Protein AF-A0A060BPJ6-F1 (afdb_monomer_lite)

Radius of gyration: 14.4 Å; chains: 1; bounding box: 24×25×42 Å

Foldseek 3Di:
DAFEDEDECAVPPDDPVRVVVVVVVCVVVVHDDYHYNQHDPPDGVDDPVDDPVNVVVVPD

Organism: NCBI:txid167973

Secondary structure (DSSP, 8-state):
---EEEEE-SSS---HHHHHHHHHHHHHTT--EEEEE-EETTEESS--SS-TTGGGTS--

pLDDT: mean 79.59, std 17.69, range [40.84, 97.62]

Sequence (60 aa):
MEKGLLVDIGRKYWSIAELKRLVLLLQEHKLTHLQLHLNENEGFALNFTDSPVSKKYSEN

InterPro domains:
  IPR015883 Beta-hexosaminidase, catalytic domain [PF00728] (4-52)
  IPR017853 Glycoside hydrolase superfamily [SSF51445] (4-52)

Structure (mmCIF, N/CA/C/O backbone):
data_AF-A0A060BPJ6-F1
#
_entry.id   AF-A0A060BPJ6-F1
#
loop_
_atom_site.group_PDB
_atom_site.id
_atom_site.type_symbol
_atom_site.label_atom_id
_atom_site.label_alt_id
_atom_site.label_comp_id
_atom_site.label_asym_id
_atom_site.label_entity_id
_atom_site.label_seq_id
_atom_site.pdbx_PDB_ins_code
_atom_site.Cartn_x
_atom_site.Cartn_y
_atom_site.Cartn_z
_atom_site.occupancy
_atom_site.B_iso_or_equiv
_atom_site.auth_seq_id
_atom_site.auth_comp_id
_atom_site.auth_asym_id
_atom_site.auth_atom_id
_atom_site.pdbx_PDB_model_num
ATOM 1 N N . MET A 1 1 ? -3.170 8.836 16.537 1.00 73.38 1 MET A N 1
ATOM 2 C CA . MET A 1 1 ? -1.955 8.107 16.122 1.00 73.38 1 MET A CA 1
ATOM 3 C C . MET A 1 1 ? -2.249 7.474 14.780 1.00 73.38 1 MET A C 1
ATOM 5 O O . MET A 1 1 ? -3.139 6.634 14.710 1.00 73.38 1 MET A O 1
ATOM 9 N N . GLU A 1 2 ? -1.582 7.927 13.727 1.00 82.75 2 GLU A N 1
ATOM 10 C CA . GLU A 1 2 ? -1.696 7.310 12.407 1.00 82.75 2 GLU A CA 1
ATOM 11 C C . GLU A 1 2 ? -0.944 5.978 12.432 1.00 82.75 2 GLU A C 1
ATOM 13 O O . GLU A 1 2 ? 0.208 5.916 12.859 1.00 82.75 2 GLU A O 1
ATOM 18 N N . LYS A 1 3 ? -1.623 4.892 12.055 1.00 92.81 3 LYS A N 1
ATOM 19 C CA . LYS A 1 3 ? -1.009 3.573 11.898 1.00 92.81 3 LYS A CA 1
ATOM 20 C C . LYS A 1 3 ? -1.153 3.181 10.443 1.00 92.81 3 LYS A C 1
ATOM 22 O O . LYS A 1 3 ? -2.273 3.144 9.931 1.00 92.81 3 LYS A O 1
ATOM 27 N N . GLY A 1 4 ? -0.045 2.888 9.788 1.00 94.31 4 GLY A N 1
ATOM 28 C CA . GLY A 1 4 ? -0.065 2.587 8.371 1.00 94.31 4 GLY A CA 1
ATOM 29 C C . GLY A 1 4 ? 1.084 1.710 7.930 1.00 94.31 4 GLY A C 1
ATOM 30 O O . GLY A 1 4 ? 1.951 1.344 8.721 1.00 94.31 4 GLY A O 1
ATOM 31 N N . LEU A 1 5 ? 1.046 1.381 6.647 1.00 95.06 5 LEU A N 1
ATOM 32 C CA . LEU A 1 5 ? 2.065 0.615 5.952 1.00 95.06 5 LEU A CA 1
ATOM 33 C C . LEU A 1 5 ? 2.561 1.427 4.755 1.00 95.06 5 LEU A C 1
ATOM 35 O O . LEU A 1 5 ? 1.755 2.033 4.048 1.00 95.06 5 LEU A O 1
ATOM 39 N N . LEU A 1 6 ? 3.872 1.409 4.522 1.00 94.44 6 LEU A N 1
ATOM 40 C CA . LEU A 1 6 ? 4.483 1.925 3.302 1.00 94.44 6 LEU A CA 1
ATOM 41 C C . LEU A 1 6 ? 4.795 0.761 2.362 1.00 94.44 6 LEU A C 1
ATOM 43 O O . LEU A 1 6 ? 5.388 -0.231 2.784 1.00 94.44 6 LEU A O 1
ATOM 47 N N . VAL A 1 7 ? 4.420 0.901 1.092 1.00 93.06 7 VAL A N 1
ATOM 48 C CA . VAL A 1 7 ? 4.786 -0.034 0.023 1.00 93.06 7 VAL A CA 1
ATOM 49 C C . VAL A 1 7 ? 5.595 0.695 -1.030 1.00 93.06 7 VAL A C 1
ATOM 51 O O . VAL A 1 7 ? 5.144 1.691 -1.594 1.00 93.06 7 VAL A O 1
ATOM 54 N N . ASP A 1 8 ? 6.775 0.156 -1.309 1.00 90.19 8 ASP A N 1
ATOM 55 C CA . ASP A 1 8 ? 7.617 0.573 -2.419 1.00 90.19 8 ASP A CA 1
ATOM 56 C C . ASP A 1 8 ? 7.215 -0.171 -3.695 1.00 90.19 8 ASP A C 1
ATOM 58 O O . ASP A 1 8 ? 7.482 -1.366 -3.853 1.00 90.19 8 ASP A O 1
ATOM 62 N N . ILE A 1 9 ? 6.517 0.549 -4.576 1.00 87.88 9 ILE A N 1
ATOM 63 C CA . ILE A 1 9 ? 6.121 0.075 -5.907 1.00 87.88 9 ILE A CA 1
ATOM 64 C C . ILE A 1 9 ? 7.140 0.546 -6.964 1.00 87.88 9 ILE A C 1
ATOM 66 O O . ILE A 1 9 ? 7.173 0.017 -8.073 1.00 87.88 9 ILE A O 1
ATOM 70 N N . GLY A 1 10 ? 8.011 1.502 -6.623 1.00 81.69 10 GLY A N 1
ATOM 71 C CA . GLY A 1 10 ? 9.080 1.981 -7.499 1.00 81.69 10 GLY A CA 1
ATOM 72 C C . GLY A 1 10 ? 10.146 0.917 -7.770 1.00 81.69 10 GLY A C 1
ATOM 73 O O . GLY A 1 10 ? 10.613 0.799 -8.899 1.00 81.69 10 GLY A O 1
ATOM 74 N N . ARG A 1 11 ? 10.495 0.093 -6.771 1.00 82.06 11 ARG A N 1
ATOM 75 C CA . ARG A 1 11 ? 11.517 -0.972 -6.915 1.00 82.06 11 ARG A CA 1
ATOM 76 C C . ARG A 1 11 ? 10.976 -2.330 -7.343 1.00 82.06 11 ARG A C 1
ATOM 78 O O . ARG A 1 11 ? 11.728 -3.172 -7.832 1.00 82.06 11 ARG A O 1
ATOM 85 N N . LYS A 1 12 ? 9.691 -2.594 -7.107 1.00 83.44 12 LYS A N 1
ATOM 86 C CA . LYS A 1 12 ? 9.060 -3.879 -7.417 1.00 83.44 12 LYS A CA 1
ATOM 87 C C . LYS A 1 12 ? 7.629 -3.656 -7.871 1.00 83.44 12 LYS A C 1
ATOM 89 O O . LYS A 1 12 ? 6.877 -2.948 -7.217 1.00 83.44 12 LYS A O 1
ATOM 94 N N . TYR A 1 13 ? 7.236 -4.320 -8.953 1.00 83.56 13 TYR A N 1
ATOM 95 C CA . TYR A 1 13 ? 5.856 -4.280 -9.418 1.00 83.56 13 TYR A CA 1
ATOM 96 C C . TYR A 1 13 ? 4.896 -4.903 -8.392 1.00 83.56 13 TYR A C 1
ATOM 98 O O . TYR A 1 13 ? 5.143 -5.999 -7.885 1.00 83.56 13 TYR A O 1
ATOM 106 N N . TRP A 1 14 ? 3.780 -4.213 -8.156 1.00 89.19 14 TRP A N 1
ATOM 107 C CA . TRP A 1 14 ? 2.615 -4.706 -7.425 1.00 89.19 14 TRP A CA 1
ATOM 108 C C . TRP A 1 14 ? 1.383 -4.561 -8.311 1.00 89.19 14 TRP A C 1
ATOM 110 O O . TRP A 1 14 ? 1.055 -3.468 -8.774 1.00 89.19 14 TRP A O 1
ATOM 120 N N . SER A 1 15 ? 0.663 -5.655 -8.521 1.00 90.00 15 SER A N 1
ATOM 121 C CA . SER A 1 15 ? -0.615 -5.618 -9.221 1.00 90.00 15 SER A CA 1
ATOM 122 C C . SER A 1 15 ? -1.695 -4.945 -8.372 1.00 90.00 15 SER A C 1
ATOM 124 O O . SER A 1 15 ? -1.692 -4.991 -7.139 1.00 90.00 15 SER A O 1
ATOM 126 N N . ILE A 1 16 ? -2.713 -4.395 -9.035 1.00 91.00 16 ILE A N 1
ATOM 127 C CA . ILE A 1 16 ? -3.888 -3.822 -8.360 1.00 91.00 16 ILE A CA 1
ATOM 128 C C . ILE A 1 16 ? -4.580 -4.852 -7.452 1.00 91.00 16 ILE A C 1
ATOM 130 O O . ILE A 1 16 ? -5.086 -4.500 -6.387 1.00 91.00 16 ILE A O 1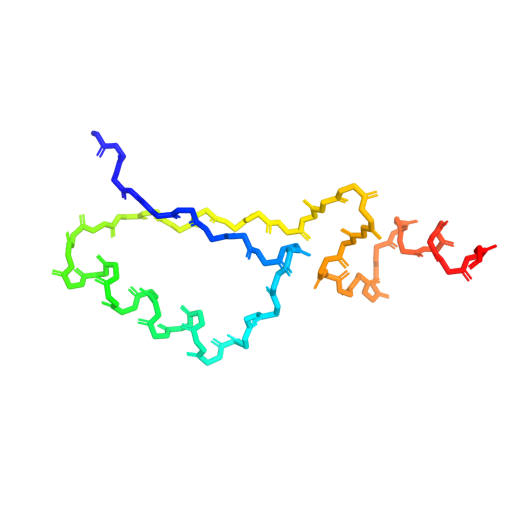
ATOM 134 N N . ALA A 1 17 ? -4.598 -6.129 -7.844 1.00 95.50 17 ALA A N 1
ATOM 135 C CA . ALA A 1 17 ? -5.178 -7.195 -7.031 1.00 95.50 17 ALA A CA 1
ATOM 136 C C . ALA A 1 17 ? -4.403 -7.412 -5.720 1.00 95.50 17 ALA A C 1
ATOM 138 O O . ALA A 1 17 ? -5.011 -7.629 -4.672 1.00 95.50 17 ALA A O 1
ATOM 139 N N . GLU A 1 18 ? -3.072 -7.326 -5.754 1.00 94.75 18 GLU A N 1
ATOM 140 C CA . GLU A 1 18 ? -2.234 -7.403 -4.553 1.00 94.75 18 GLU A CA 1
ATOM 141 C C . GLU A 1 18 ? -2.447 -6.197 -3.639 1.00 94.75 18 GLU A C 1
ATOM 143 O O . GLU A 1 18 ? -2.651 -6.383 -2.441 1.00 94.75 18 GLU A O 1
ATOM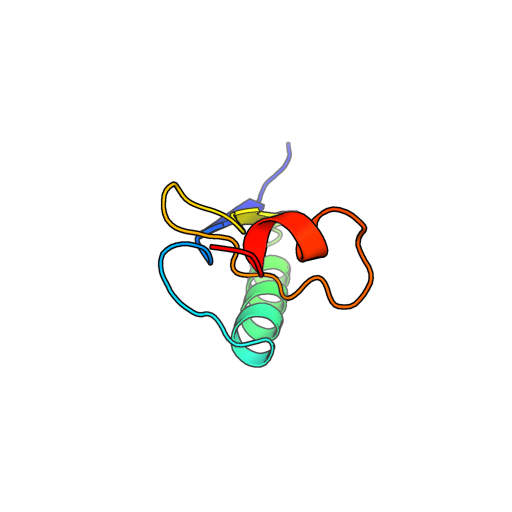 148 N N . LEU A 1 19 ? -2.517 -4.984 -4.194 1.00 94.69 19 LEU A N 1
ATOM 149 C CA . LEU A 1 19 ? -2.795 -3.775 -3.410 1.00 94.69 19 LEU A CA 1
ATOM 150 C C . LEU A 1 19 ? -4.179 -3.821 -2.748 1.00 94.69 19 LEU A C 1
ATOM 152 O O . LEU A 1 19 ? -4.315 -3.474 -1.577 1.00 94.69 19 LEU A O 1
ATOM 156 N N . LYS A 1 20 ? -5.206 -4.320 -3.448 1.00 96.19 20 LYS A N 1
ATOM 157 C CA . LYS A 1 20 ? -6.543 -4.521 -2.861 1.00 96.19 20 LYS A CA 1
ATOM 158 C C . LYS A 1 20 ? -6.518 -5.510 -1.697 1.00 96.19 20 LYS A C 1
ATOM 160 O O . LYS A 1 20 ? -7.137 -5.247 -0.670 1.00 96.19 20 LYS A O 1
ATOM 165 N N . ARG A 1 21 ? -5.789 -6.625 -1.827 1.00 96.94 21 ARG A N 1
ATOM 166 C CA . ARG A 1 21 ? -5.608 -7.586 -0.724 1.00 96.94 21 ARG A CA 1
ATOM 167 C C . ARG A 1 21 ? -4.909 -6.948 0.473 1.00 96.94 21 ARG A C 1
ATOM 169 O O . ARG A 1 21 ? -5.299 -7.199 1.607 1.00 96.94 21 ARG A O 1
ATOM 176 N N . LEU A 1 22 ? -3.931 -6.084 0.223 1.00 96.06 22 LEU A N 1
ATOM 177 C CA . LEU A 1 22 ? -3.231 -5.360 1.274 1.00 96.06 22 LEU A CA 1
ATOM 178 C C .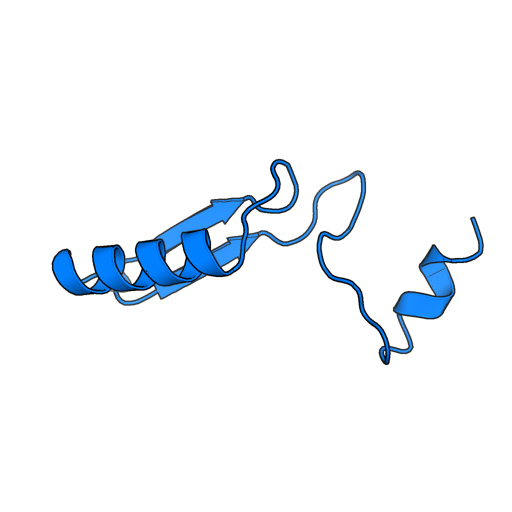 LEU A 1 22 ? -4.167 -4.420 2.046 1.00 96.06 22 LEU A C 1
ATOM 180 O O . LEU A 1 22 ? -4.138 -4.411 3.270 1.00 96.06 22 LEU A O 1
ATOM 184 N N . VAL A 1 23 ? -5.056 -3.697 1.359 1.00 96.69 23 VAL A N 1
ATOM 185 C CA . VAL A 1 23 ? -6.069 -2.845 2.012 1.00 96.69 23 VAL A CA 1
ATOM 186 C C . VAL A 1 23 ? -6.966 -3.652 2.961 1.00 96.69 23 VAL A C 1
ATOM 188 O O . VAL A 1 23 ? -7.251 -3.193 4.066 1.00 96.69 23 VAL A O 1
ATOM 191 N N . LEU A 1 24 ? -7.361 -4.871 2.575 1.00 97.62 24 LEU A N 1
ATOM 192 C CA . LEU A 1 24 ? -8.144 -5.756 3.447 1.00 97.62 24 LEU A CA 1
ATOM 193 C C . LEU A 1 24 ? -7.360 -6.165 4.705 1.00 97.62 24 LEU A C 1
ATOM 195 O O . LEU A 1 24 ? -7.917 -6.155 5.801 1.00 97.62 24 LEU A O 1
ATOM 199 N N . LEU A 1 25 ? -6.060 -6.449 4.572 1.00 96.94 25 LEU A N 1
ATOM 200 C CA . LEU A 1 25 ? -5.189 -6.748 5.716 1.00 96.94 25 LEU A CA 1
ATOM 201 C C . LEU A 1 25 ? -5.018 -5.536 6.642 1.00 96.94 25 LEU A C 1
ATOM 203 O O . LEU A 1 25 ? -5.046 -5.671 7.864 1.00 96.94 25 LEU A O 1
ATOM 207 N N . LEU A 1 26 ? -4.879 -4.330 6.084 1.00 96.69 26 LEU A N 1
ATOM 208 C CA . LEU A 1 26 ? -4.817 -3.100 6.878 1.00 96.69 26 LEU A CA 1
ATOM 209 C C . LEU A 1 26 ? -6.082 -2.943 7.735 1.00 96.69 26 LEU A C 1
ATOM 211 O O . LEU A 1 26 ? -5.974 -2.652 8.929 1.00 96.69 26 LEU A O 1
ATOM 215 N N . GLN A 1 27 ? -7.259 -3.200 7.156 1.00 96.19 27 GLN A N 1
ATOM 216 C CA . GLN A 1 27 ? -8.529 -3.180 7.881 1.00 96.19 27 GLN A CA 1
ATOM 217 C C . GLN A 1 27 ? -8.545 -4.201 9.031 1.00 96.19 27 GLN A C 1
ATOM 219 O O . GLN A 1 27 ? -8.893 -3.838 10.157 1.00 96.19 27 GLN A O 1
ATOM 224 N N . GLU A 1 28 ? -8.147 -5.451 8.772 1.00 97.56 28 GLU A N 1
ATOM 225 C CA . GLU A 1 28 ? -8.084 -6.523 9.780 1.00 97.56 28 GLU A CA 1
ATOM 226 C C . GLU A 1 28 ? -7.208 -6.132 10.982 1.00 97.56 28 GLU A C 1
ATOM 228 O O . GLU A 1 28 ? -7.573 -6.354 12.140 1.00 97.56 28 GLU A O 1
ATOM 233 N N . HIS A 1 29 ? -6.093 -5.448 10.720 1.00 96.25 29 HIS A N 1
ATOM 234 C CA . HIS A 1 29 ? -5.137 -5.017 11.739 1.00 96.25 29 HIS A CA 1
ATOM 235 C C . HIS A 1 29 ? -5.370 -3.602 12.290 1.00 96.25 29 HIS A C 1
ATOM 237 O O . HIS A 1 29 ? -4.547 -3.097 13.061 1.00 96.25 29 HIS A O 1
ATOM 243 N N . LYS A 1 30 ? -6.498 -2.959 11.959 1.00 95.50 30 LYS A N 1
ATOM 244 C CA . LYS A 1 30 ? -6.844 -1.596 12.415 1.00 95.50 30 LYS A CA 1
ATOM 245 C C . LYS A 1 30 ? -5.783 -0.551 12.028 1.00 95.50 30 LYS A C 1
ATOM 247 O O . LYS A 1 30 ? -5.525 0.394 12.781 1.00 95.50 30 LYS A O 1
ATOM 252 N N . LEU A 1 31 ? -5.151 -0.740 10.871 1.00 97.12 31 LEU A N 1
ATOM 253 C CA . LEU A 1 31 ? -4.317 0.255 10.205 1.00 97.12 31 LEU A CA 1
ATOM 254 C C . LEU A 1 31 ? -5.210 1.129 9.324 1.00 97.12 31 LEU A C 1
ATOM 256 O O . LEU A 1 31 ? -6.146 0.648 8.692 1.00 97.12 31 LEU A O 1
ATOM 260 N N . THR A 1 32 ? -4.926 2.424 9.289 1.00 95.44 32 THR A N 1
ATOM 261 C CA . THR A 1 32 ? -5.783 3.424 8.640 1.00 95.44 32 THR A CA 1
ATOM 262 C C . THR A 1 32 ? -5.155 4.044 7.397 1.00 95.44 32 THR A C 1
ATOM 264 O O . THR A 1 32 ? -5.861 4.705 6.643 1.00 95.44 32 THR A O 1
ATOM 267 N N . HIS A 1 33 ? -3.856 3.825 7.162 1.00 95.62 33 HIS A N 1
ATOM 268 C CA . HIS A 1 33 ? -3.115 4.463 6.072 1.00 95.62 33 HIS A CA 1
ATOM 269 C C . HIS A 1 33 ? -2.310 3.446 5.257 1.00 95.62 33 HIS A C 1
ATOM 271 O O . HIS A 1 33 ? -1.605 2.601 5.812 1.00 95.62 33 HIS A O 1
ATOM 277 N N . LEU A 1 34 ? -2.379 3.577 3.932 1.00 95.00 34 LEU A N 1
ATOM 278 C CA . LEU A 1 34 ? -1.494 2.911 2.982 1.00 95.00 34 LEU A CA 1
ATOM 279 C C . LEU A 1 34 ? -0.722 3.984 2.214 1.00 95.00 34 LEU A C 1
ATOM 281 O O . LEU A 1 34 ? -1.303 4.701 1.401 1.00 95.00 34 LEU A O 1
ATOM 285 N N . GLN A 1 35 ? 0.575 4.101 2.476 1.00 93.94 35 GLN A N 1
ATOM 286 C CA . GLN A 1 35 ? 1.457 5.014 1.761 1.00 93.94 35 GLN A CA 1
ATOM 287 C C . GLN A 1 35 ? 2.104 4.278 0.588 1.00 93.94 35 GLN A C 1
ATOM 289 O O . GLN A 1 35 ? 2.774 3.264 0.774 1.00 93.94 35 GLN A O 1
ATOM 294 N N . LEU A 1 36 ? 1.912 4.793 -0.625 1.00 91.69 36 LEU A N 1
ATOM 295 C CA . LEU A 1 36 ? 2.508 4.233 -1.834 1.00 91.69 36 LEU A CA 1
ATOM 296 C C . LEU A 1 36 ? 3.715 5.074 -2.244 1.00 91.69 36 LEU A C 1
ATOM 298 O O . LEU A 1 36 ? 3.577 6.261 -2.535 1.00 91.69 36 LEU A O 1
ATOM 302 N N . HIS A 1 37 ? 4.891 4.457 -2.268 1.00 90.69 37 HIS A N 1
ATOM 303 C CA . HIS A 1 37 ? 6.096 5.044 -2.837 1.00 90.69 37 HIS A CA 1
ATOM 304 C C . HIS A 1 37 ? 6.164 4.649 -4.317 1.00 90.69 37 HIS A C 1
ATOM 306 O O . HIS A 1 37 ? 6.368 3.484 -4.659 1.00 90.69 37 HIS A O 1
ATOM 312 N N . LEU A 1 38 ? 5.853 5.616 -5.184 1.00 83.44 38 LEU A N 1
ATOM 313 C CA . LEU A 1 38 ? 5.507 5.398 -6.596 1.00 83.44 38 LEU A CA 1
ATOM 314 C C . LEU A 1 38 ? 6.662 5.673 -7.564 1.00 83.44 38 LEU A C 1
ATOM 316 O O . LEU A 1 38 ? 6.516 5.458 -8.769 1.00 83.44 38 LEU A O 1
ATOM 320 N N . ASN A 1 39 ? 7.775 6.194 -7.063 1.00 75.06 39 ASN A N 1
ATOM 321 C CA . ASN A 1 39 ? 8.903 6.619 -7.869 1.00 75.06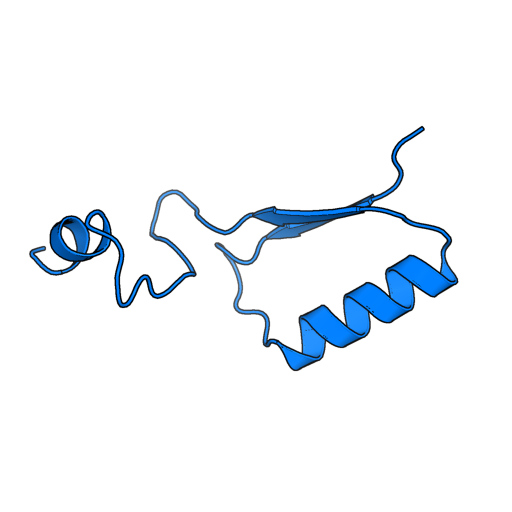 39 ASN A CA 1
ATOM 322 C C . ASN A 1 39 ? 10.206 6.374 -7.126 1.00 75.06 39 ASN A C 1
ATOM 324 O O . ASN A 1 39 ? 10.267 6.558 -5.918 1.00 75.06 39 ASN A O 1
ATOM 328 N N . GLU A 1 40 ? 11.239 6.033 -7.879 1.00 72.50 40 GLU A N 1
ATOM 329 C CA . GLU A 1 40 ? 12.613 5.933 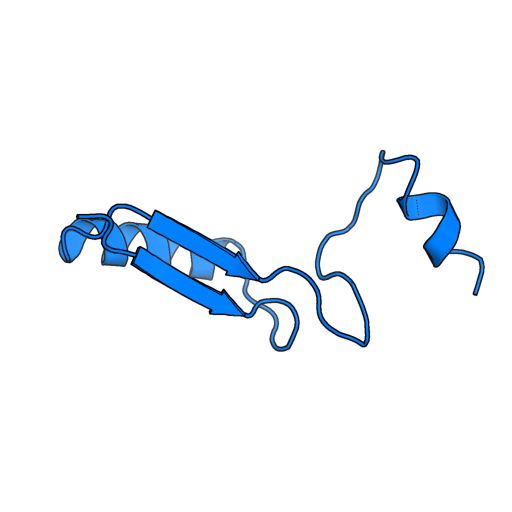-7.396 1.00 72.50 40 GLU A CA 1
ATOM 330 C C . GLU A 1 40 ? 13.554 6.670 -8.353 1.00 72.50 40 GLU A C 1
ATOM 332 O O . GLU A 1 40 ? 13.106 7.264 -9.338 1.00 72.50 40 GLU A O 1
ATOM 337 N N . ASN A 1 41 ? 14.859 6.637 -8.078 1.00 67.00 41 ASN A N 1
ATOM 338 C CA . ASN A 1 41 ? 15.879 7.302 -8.902 1.00 67.00 41 ASN A CA 1
ATOM 339 C C . ASN A 1 41 ? 15.837 6.928 -10.402 1.00 67.00 41 ASN A C 1
ATOM 341 O O . ASN A 1 41 ? 16.313 7.705 -11.226 1.00 67.00 41 ASN A O 1
ATOM 345 N N . GLU A 1 42 ? 15.273 5.769 -10.762 1.00 58.72 42 GLU A N 1
ATOM 346 C CA . GLU A 1 42 ? 15.286 5.222 -12.129 1.00 58.72 42 GLU A CA 1
ATOM 347 C C . GLU A 1 42 ? 13.944 5.332 -12.882 1.00 58.72 42 GLU A C 1
ATOM 349 O O . GLU A 1 42 ? 13.888 5.008 -14.066 1.00 58.72 42 GLU A O 1
ATOM 354 N N . GLY A 1 43 ? 12.857 5.807 -12.255 1.00 61.62 43 GLY A N 1
ATOM 355 C CA . GLY A 1 43 ? 11.576 5.955 -12.959 1.00 61.62 43 GLY A CA 1
ATOM 356 C C . GLY A 1 43 ? 10.328 6.080 -12.079 1.00 61.62 43 GLY A C 1
ATOM 357 O O . GLY A 1 43 ? 10.376 5.959 -10.855 1.00 61.62 43 GLY A O 1
ATOM 358 N N . PHE A 1 44 ? 9.187 6.330 -12.731 1.00 65.75 44 PHE A N 1
ATOM 359 C CA . PHE A 1 44 ? 7.853 6.384 -12.121 1.00 65.75 44 PHE A CA 1
ATOM 360 C C . PHE A 1 44 ? 7.048 5.134 -12.488 1.00 65.75 44 PHE A C 1
ATOM 362 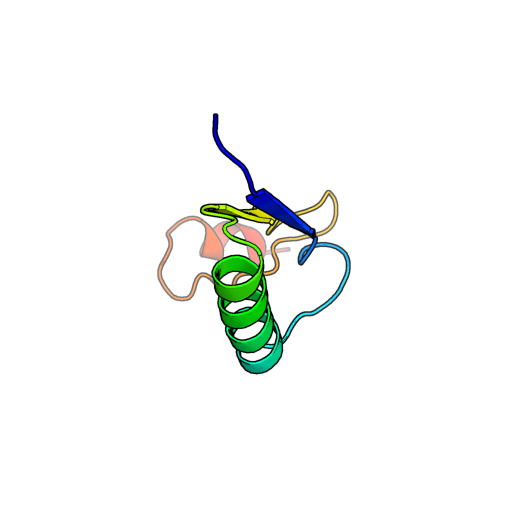O O . PHE A 1 44 ? 6.883 4.823 -13.664 1.00 65.75 44 PHE A O 1
ATOM 369 N N . ALA A 1 45 ? 6.466 4.462 -11.493 1.00 65.44 45 ALA A N 1
ATOM 370 C CA . ALA A 1 45 ? 5.610 3.288 -11.693 1.00 65.44 45 ALA A CA 1
ATOM 371 C C . ALA A 1 45 ? 4.185 3.637 -12.180 1.00 65.44 45 ALA A C 1
ATOM 373 O O . ALA A 1 45 ? 3.337 2.755 -12.325 1.00 65.44 45 ALA A O 1
ATOM 374 N N . LEU A 1 46 ? 3.896 4.922 -12.413 1.00 67.31 46 LEU A N 1
ATOM 375 C CA . LEU A 1 46 ? 2.612 5.398 -12.915 1.00 67.31 46 LEU A CA 1
ATOM 376 C C . LEU A 1 46 ? 2.710 5.790 -14.388 1.00 67.31 46 LEU A C 1
ATOM 378 O O . LEU A 1 46 ? 3.484 6.669 -14.761 1.00 67.31 46 LEU A O 1
ATOM 382 N N . ASN A 1 47 ? 1.829 5.211 -15.202 1.00 64.38 47 ASN A N 1
ATOM 383 C CA . ASN A 1 47 ? 1.549 5.728 -16.533 1.00 64.38 47 ASN A CA 1
ATOM 384 C C . ASN A 1 47 ? 0.639 6.949 -16.405 1.00 64.38 47 ASN A C 1
ATOM 386 O O . ASN A 1 47 ? -0.562 6.828 -16.167 1.00 64.38 47 ASN A O 1
ATOM 390 N N . PHE A 1 48 ? 1.213 8.135 -16.567 1.00 63.03 48 PHE A N 1
ATOM 391 C CA . PHE A 1 48 ? 0.439 9.360 -16.700 1.00 63.03 48 PHE A CA 1
ATOM 392 C C . PHE A 1 48 ? -0.038 9.488 -18.149 1.00 63.03 48 PHE A C 1
ATOM 394 O O . PHE A 1 48 ? 0.654 10.067 -18.980 1.00 63.03 48 PHE A O 1
ATOM 401 N N . THR A 1 49 ? -1.205 8.944 -18.485 1.00 57.56 49 THR A N 1
ATOM 402 C CA . THR A 1 49 ? -1.725 9.059 -19.859 1.00 57.56 49 THR A CA 1
ATOM 403 C C . THR A 1 49 ? -2.128 10.492 -20.221 1.00 57.56 49 THR A C 1
ATOM 405 O O . THR A 1 49 ? -2.058 10.841 -21.391 1.00 57.56 49 THR A O 1
ATOM 408 N N . ASP A 1 50 ? -2.418 11.354 -19.232 1.00 57.25 50 ASP A N 1
ATOM 409 C CA . ASP A 1 50 ? -2.990 12.693 -19.476 1.00 57.25 50 ASP A CA 1
ATOM 410 C C . ASP A 1 50 ? -2.349 13.839 -18.662 1.00 57.25 50 ASP A C 1
ATOM 412 O O . ASP A 1 50 ? -2.911 14.929 -18.555 1.00 57.25 50 ASP A O 1
ATOM 416 N N . SER A 1 51 ? -1.163 13.634 -18.072 1.00 53.25 51 SER A N 1
ATOM 417 C CA . SER A 1 51 ? -0.458 14.705 -17.341 1.00 53.25 51 SER A CA 1
ATOM 418 C C . SER A 1 51 ? 0.515 15.455 -18.256 1.00 53.25 51 SER A C 1
ATOM 420 O O . SER A 1 51 ? 1.278 14.803 -18.964 1.00 53.25 51 SER A O 1
ATOM 422 N N . PRO A 1 52 ? 0.630 16.797 -18.190 1.00 55.66 52 PRO A N 1
ATOM 423 C CA . PRO A 1 52 ? 1.692 17.531 -18.890 1.00 55.66 52 PRO A CA 1
ATOM 424 C C . PRO A 1 52 ? 3.117 17.084 -18.499 1.00 55.66 52 PRO A C 1
ATOM 426 O O . PRO A 1 52 ? 4.067 17.385 -19.217 1.00 55.66 52 PRO A O 1
ATOM 429 N N . VAL A 1 53 ? 3.274 16.335 -17.399 1.00 55.22 53 VAL A N 1
ATOM 430 C CA . VAL A 1 53 ? 4.542 15.723 -16.965 1.00 55.22 53 VAL A CA 1
ATOM 431 C C . VAL A 1 53 ? 4.940 14.515 -17.828 1.00 55.22 53 VAL A C 1
ATOM 433 O O . VAL A 1 53 ? 6.132 14.254 -17.980 1.00 55.22 53 VAL A O 1
ATOM 436 N N . SER A 1 54 ? 3.987 13.802 -18.443 1.00 51.81 54 SER A N 1
ATOM 437 C CA . SER A 1 54 ? 4.268 12.578 -19.214 1.00 51.81 54 SER A CA 1
ATOM 438 C C . SER A 1 54 ? 5.076 12.837 -20.485 1.00 51.81 54 SER A C 1
ATOM 440 O O . SER A 1 54 ? 5.958 12.051 -20.821 1.00 51.81 54 SER A O 1
ATOM 442 N N . LYS A 1 55 ? 4.861 13.990 -21.131 1.00 48.56 55 LYS A N 1
ATOM 443 C CA . LYS A 1 55 ? 5.574 14.390 -22.357 1.00 48.56 55 LYS A CA 1
ATOM 444 C C . LYS A 1 55 ? 7.083 14.545 -22.165 1.00 48.56 55 LYS A C 1
ATOM 446 O O . LYS A 1 55 ? 7.835 14.365 -23.111 1.00 48.56 55 LYS A O 1
ATOM 451 N N . LYS A 1 56 ? 7.538 14.849 -20.945 1.00 50.88 56 LYS A N 1
ATOM 452 C CA . LYS A 1 56 ? 8.960 15.089 -20.654 1.00 50.88 56 LYS A CA 1
ATOM 453 C C . LYS A 1 56 ? 9.785 13.802 -20.520 1.00 50.88 56 LYS A C 1
ATOM 455 O O . LYS A 1 56 ? 11.004 13.865 -20.598 1.00 50.88 56 LYS A O 1
ATOM 460 N N . TYR A 1 57 ? 9.132 12.659 -20.296 1.00 51.53 57 TYR A N 1
ATOM 461 C CA . TYR A 1 57 ? 9.782 11.353 -20.119 1.00 51.53 57 TYR A CA 1
ATOM 462 C C . TYR A 1 57 ? 9.683 10.452 -21.359 1.00 51.53 57 TYR A C 1
ATOM 464 O O . TYR A 1 57 ? 10.352 9.429 -21.407 1.00 51.53 57 TYR A O 1
ATOM 472 N N . SER A 1 58 ? 8.881 10.824 -22.361 1.00 49.19 58 SER A N 1
ATOM 473 C CA . SER A 1 58 ? 8.771 10.114 -23.645 1.00 49.19 58 SER A CA 1
ATOM 474 C C . SER A 1 58 ? 9.779 10.572 -24.709 1.00 49.19 58 SER A C 1
ATOM 476 O O . SER A 1 58 ? 9.785 10.019 -25.803 1.00 49.19 58 SER A O 1
ATOM 478 N N . GLU A 1 59 ? 10.584 11.599 -24.423 1.00 47.31 59 GLU A N 1
ATOM 479 C CA . GLU A 1 59 ? 11.527 12.220 -25.372 1.00 47.31 59 GLU A CA 1
ATOM 480 C C . GLU A 1 59 ? 13.009 11.876 -25.103 1.00 47.31 59 GLU A C 1
ATOM 482 O O . GLU A 1 59 ? 13.883 12.464 -25.737 1.00 47.31 59 GLU A O 1
ATOM 487 N N . ASN A 1 60 ? 13.299 10.923 -24.206 1.00 40.84 60 ASN A N 1
ATOM 488 C CA . ASN A 1 60 ? 14.653 10.404 -23.951 1.00 40.84 60 ASN A CA 1
ATOM 489 C C . ASN A 1 60 ? 14.798 8.952 -24.404 1.00 40.84 60 ASN A C 1
ATOM 491 O O . ASN A 1 60 ? 13.907 8.146 -24.052 1.00 40.84 60 ASN A O 1
#